Protein AF-A0A2S9FGC2-F1 (afdb_monomer)

Foldseek 3Di:
DDDPQQQPWDDDDPDIDRGNDDDDDDDPPPQVVNHDDVVNVVVVD

pLDDT: mean 94.05, std 4.28, range [78.0, 98.25]

Mean predicted aligned error: 4.06 Å

Structure (mmCIF, N/CA/C/O backbone):
data_AF-A0A2S9FGC2-F1
#
_entry.id   AF-A0A2S9FGC2-F1
#
loop_
_atom_site.group_PDB
_atom_site.id
_atom_site.type_symbol
_atom_site.label_atom_id
_atom_site.label_alt_id
_atom_site.label_comp_id
_atom_site.label_asym_id
_atom_site.label_entity_id
_atom_site.label_seq_id
_atom_site.pdbx_PDB_ins_code
_atom_site.Cartn_x
_atom_site.Cartn_y
_atom_site.Cartn_z
_atom_site.occupancy
_atom_site.B_iso_or_equiv
_atom_site.auth_seq_id
_atom_site.auth_comp_id
_atom_site.auth_asym_id
_atom_site.auth_atom_id
_atom_site.pdbx_PDB_model_num
ATOM 1 N N . MET A 1 1 ? 3.693 -2.885 30.720 1.00 78.00 1 MET A N 1
ATOM 2 C CA . MET A 1 1 ? 2.818 -3.450 29.665 1.00 78.00 1 MET A CA 1
ATOM 3 C C . MET A 1 1 ? 3.175 -2.813 28.331 1.00 78.00 1 MET A C 1
ATOM 5 O O . MET A 1 1 ? 3.492 -1.632 28.323 1.00 78.00 1 MET A O 1
ATOM 9 N N . VAL A 1 2 ? 3.140 -3.568 27.229 1.00 83.94 2 VAL A N 1
ATOM 10 C CA . VAL A 1 2 ? 3.374 -3.028 25.877 1.00 83.94 2 VAL A CA 1
ATOM 11 C C . VAL A 1 2 ? 2.089 -2.380 25.355 1.00 83.94 2 VAL A C 1
ATOM 13 O O . VAL A 1 2 ? 1.010 -2.961 25.474 1.00 83.94 2 VAL A O 1
ATOM 16 N N . SER A 1 3 ? 2.198 -1.176 24.790 1.00 91.06 3 SER A N 1
ATOM 17 C CA . SER A 1 3 ? 1.064 -0.479 24.176 1.00 91.06 3 SER A CA 1
ATOM 18 C C . SER A 1 3 ? 0.593 -1.204 22.912 1.00 91.06 3 SER A C 1
ATOM 20 O O . SER A 1 3 ? 1.397 -1.546 22.049 1.00 91.06 3 SER A O 1
ATOM 22 N N . LYS A 1 4 ? -0.724 -1.399 22.773 1.00 94.75 4 LYS A N 1
ATOM 23 C CA . LYS A 1 4 ? -1.353 -1.967 21.564 1.00 94.75 4 LYS A CA 1
ATOM 24 C C . LYS A 1 4 ? -1.795 -0.904 20.553 1.00 94.75 4 LYS A C 1
ATOM 26 O O . LYS A 1 4 ? -2.375 -1.242 19.527 1.00 94.75 4 LYS A O 1
ATOM 31 N N . GLN A 1 5 ? -1.526 0.372 20.827 1.00 96.50 5 GLN A N 1
ATOM 32 C CA . GLN A 1 5 ? -2.063 1.503 20.067 1.00 96.50 5 GLN A CA 1
ATOM 33 C C . GLN A 1 5 ? -1.723 1.458 18.570 1.00 96.50 5 GLN A C 1
ATOM 35 O O . GLN A 1 5 ? -2.543 1.867 17.755 1.00 96.50 5 GLN A O 1
ATOM 40 N N . ALA A 1 6 ? -0.555 0.934 18.189 1.00 96.94 6 ALA A N 1
ATOM 41 C CA . ALA A 1 6 ? -0.159 0.827 16.782 1.00 96.94 6 ALA A CA 1
ATOM 42 C C . ALA A 1 6 ? -1.120 -0.040 15.943 1.00 96.94 6 ALA A C 1
ATOM 44 O O . ALA A 1 6 ? -1.293 0.195 14.749 1.00 96.94 6 ALA A O 1
ATOM 45 N N . PHE A 1 7 ? -1.785 -1.010 16.573 1.00 97.25 7 PHE A N 1
ATOM 46 C CA . PHE A 1 7 ? -2.685 -1.956 15.913 1.00 97.25 7 PHE A CA 1
ATOM 47 C C . PHE A 1 7 ? -4.153 -1.511 15.929 1.00 97.25 7 PHE A C 1
ATOM 49 O O . PHE A 1 7 ? -5.004 -2.234 15.421 1.00 97.25 7 PHE A O 1
ATOM 56 N N . THR A 1 8 ? -4.474 -0.358 16.525 1.00 97.75 8 THR A N 1
ATOM 57 C CA . THR A 1 8 ? -5.851 0.146 16.603 1.00 97.75 8 THR A CA 1
ATOM 58 C C . THR A 1 8 ? -6.168 1.105 15.462 1.00 97.75 8 THR A C 1
ATOM 60 O O . THR A 1 8 ? -5.271 1.722 14.883 1.00 97.75 8 THR A O 1
ATOM 63 N N . GLN A 1 9 ? -7.459 1.269 15.165 1.00 98.25 9 GLN A N 1
ATOM 64 C CA . GLN A 1 9 ? -7.920 2.219 14.157 1.00 98.25 9 GLN A CA 1
ATOM 65 C C . GLN A 1 9 ? -7.520 3.665 14.491 1.00 98.25 9 GLN A C 1
ATOM 67 O O . GLN A 1 9 ? -7.328 4.046 15.656 1.00 98.25 9 GLN A O 1
ATOM 72 N N . ALA A 1 10 ? -7.404 4.480 13.445 1.00 97.81 10 ALA A N 1
ATOM 73 C CA . ALA A 1 10 ? -7.124 5.906 13.549 1.00 97.81 10 ALA A CA 1
ATOM 74 C C . ALA A 1 10 ? -7.764 6.676 12.390 1.00 97.81 10 ALA A C 1
ATOM 76 O O . ALA A 1 10 ? -7.849 6.159 11.279 1.00 97.81 10 ALA A O 1
ATOM 77 N N . GLN A 1 11 ? -8.158 7.924 12.641 1.00 98.06 11 GLN A N 1
ATOM 78 C CA . GLN A 1 11 ? -8.520 8.852 11.572 1.00 98.06 11 GLN A CA 1
ATOM 79 C C . GLN A 1 11 ? -7.258 9.480 10.979 1.00 98.06 11 GLN A C 1
ATOM 81 O O . GLN A 1 11 ? -6.418 9.995 11.719 1.00 98.06 11 GLN A O 1
ATOM 86 N N . LEU A 1 12 ? -7.155 9.472 9.652 1.00 96.75 12 LEU A N 1
ATOM 87 C CA . LEU A 1 12 ? -6.178 10.238 8.887 1.00 96.75 12 LEU A CA 1
ATOM 88 C C . LEU A 1 12 ? -6.931 11.084 7.856 1.00 96.75 12 LEU A C 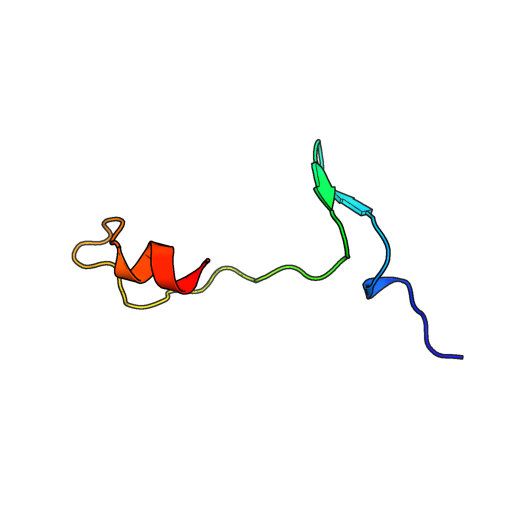1
ATOM 90 O O . LEU A 1 12 ? -7.302 10.607 6.783 1.00 96.75 12 LEU A O 1
ATOM 94 N N . GLY A 1 13 ? -7.207 12.340 8.214 1.00 96.06 13 GLY A N 1
ATOM 95 C CA . GLY A 1 13 ? -8.084 13.205 7.423 1.00 96.06 13 GLY A CA 1
ATOM 96 C C . GLY A 1 13 ? -9.481 12.577 7.260 1.00 96.06 13 GLY A C 1
ATOM 97 O O . GLY A 1 13 ? -10.091 12.223 8.272 1.00 96.06 13 GLY A O 1
ATOM 98 N N . PRO A 1 14 ? -9.993 12.412 6.023 1.00 97.62 14 PRO A N 1
ATOM 99 C CA . PRO A 1 14 ? -11.304 11.808 5.779 1.00 97.62 14 PRO A CA 1
ATOM 100 C C 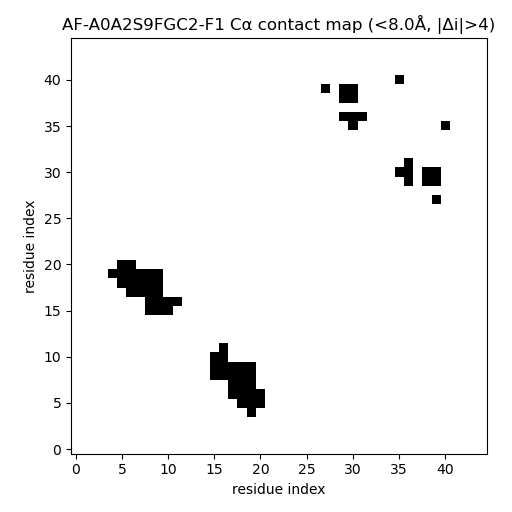. PRO A 1 14 ? -11.308 10.272 5.876 1.00 97.62 14 PRO A C 1
ATOM 102 O O . PRO A 1 14 ? -12.375 9.668 5.803 1.00 97.62 14 PRO A O 1
ATOM 105 N N . LEU A 1 15 ? -10.143 9.624 6.010 1.00 97.81 15 LEU A N 1
ATOM 106 C CA . LEU A 1 15 ? -10.025 8.166 5.994 1.00 97.81 15 LEU A CA 1
ATOM 107 C C . LEU A 1 15 ? -9.963 7.582 7.406 1.00 97.81 15 LEU A C 1
ATOM 109 O O . LEU A 1 15 ? -9.237 8.079 8.270 1.00 97.81 15 LEU A O 1
ATOM 113 N N . THR A 1 16 ? -10.655 6.463 7.606 1.00 98.12 16 THR A N 1
ATOM 114 C CA . THR A 1 16 ? -10.456 5.585 8.764 1.00 98.12 16 THR A CA 1
ATOM 115 C C . THR A 1 16 ? -9.449 4.498 8.407 1.00 98.12 16 THR A C 1
ATOM 117 O O . THR A 1 16 ? -9.717 3.637 7.570 1.00 98.12 16 THR A O 1
ATOM 120 N N . LEU A 1 17 ? -8.285 4.509 9.054 1.00 98.06 17 LEU A N 1
ATOM 121 C CA . LEU A 1 17 ? -7.258 3.484 8.892 1.00 98.06 17 LEU A CA 1
ATOM 122 C C . LEU A 1 17 ? -7.548 2.282 9.792 1.00 98.06 17 LEU A C 1
ATOM 124 O O . LEU A 1 17 ? -7.966 2.438 10.941 1.00 98.06 17 LEU A O 1
ATOM 128 N N . LYS A 1 18 ? -7.257 1.074 9.297 1.00 97.44 18 LYS A N 1
ATOM 129 C CA . LYS A 1 18 ? -7.393 -0.170 10.076 1.00 97.44 18 LYS A CA 1
ATOM 130 C C . LYS A 1 18 ? -6.370 -0.285 11.215 1.00 97.44 18 LYS A C 1
ATOM 132 O O . LYS A 1 18 ? -6.621 -0.974 12.196 1.00 97.44 18 LYS A O 1
ATOM 137 N N . ASN A 1 19 ? -5.217 0.364 11.064 1.00 97.75 19 ASN A N 1
ATOM 138 C CA . ASN A 1 19 ? -4.117 0.405 12.023 1.00 97.75 19 ASN A CA 1
ATOM 139 C C . ASN A 1 19 ? -3.274 1.674 11.795 1.00 97.75 19 ASN A C 1
ATOM 141 O O . ASN A 1 19 ? -3.600 2.493 10.935 1.00 97.75 19 ASN A O 1
ATOM 145 N N . ARG A 1 20 ? -2.191 1.841 12.559 1.00 97.12 20 ARG A N 1
ATOM 146 C CA . ARG A 1 20 ? -1.299 3.011 12.493 1.00 97.12 20 ARG A CA 1
ATOM 147 C C . ARG A 1 20 ? 0.029 2.715 11.785 1.00 97.12 20 ARG A C 1
ATOM 149 O O . ARG A 1 20 ? 1.014 3.401 12.042 1.00 97.12 20 ARG A O 1
ATOM 156 N N . PHE A 1 21 ? 0.074 1.698 10.922 1.00 96.12 21 PHE A N 1
ATOM 157 C CA . PHE A 1 21 ? 1.240 1.394 10.090 1.00 96.12 21 PHE A CA 1
ATOM 158 C C . PHE A 1 21 ? 1.114 2.104 8.739 1.00 96.12 21 PHE A C 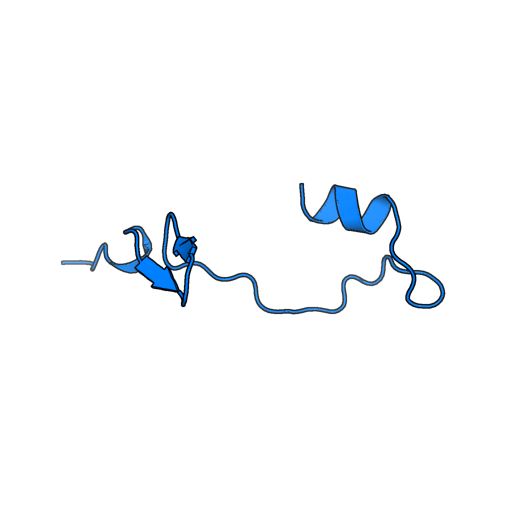1
ATOM 160 O O . PHE A 1 21 ? 0.151 1.886 8.008 1.00 96.12 21 PHE A O 1
ATOM 167 N N . ILE A 1 22 ? 2.095 2.945 8.405 1.00 94.12 22 ILE A N 1
ATOM 168 C CA . ILE A 1 22 ? 2.144 3.703 7.150 1.00 94.12 22 ILE A CA 1
ATOM 169 C C . ILE A 1 22 ? 3.366 3.244 6.356 1.00 94.12 22 ILE A C 1
ATOM 171 O O . ILE A 1 22 ? 4.483 3.274 6.874 1.00 94.12 22 ILE A O 1
ATOM 175 N N . LYS A 1 23 ? 3.168 2.837 5.098 1.00 92.38 23 LYS A N 1
ATOM 176 C CA . LYS A 1 23 ? 4.278 2.616 4.162 1.00 92.38 23 LYS A CA 1
ATOM 177 C C . LYS A 1 23 ? 4.807 3.983 3.721 1.00 92.38 23 LYS A C 1
ATOM 179 O O . LYS A 1 23 ? 4.058 4.781 3.164 1.00 92.38 23 LYS A O 1
ATOM 184 N N . ALA A 1 24 ? 6.078 4.259 3.999 1.00 92.19 24 ALA A N 1
ATOM 185 C CA . ALA A 1 24 ? 6.743 5.466 3.515 1.00 92.19 24 ALA A CA 1
ATOM 186 C C . ALA A 1 24 ? 6.936 5.403 1.990 1.00 92.19 24 ALA A C 1
ATOM 188 O O . ALA A 1 24 ? 7.087 4.319 1.429 1.00 92.19 24 ALA A O 1
ATOM 189 N N . ALA A 1 25 ? 6.938 6.562 1.330 1.00 85.75 25 ALA A N 1
ATOM 190 C CA . ALA A 1 25 ? 7.181 6.637 -0.106 1.00 85.75 25 ALA A CA 1
ATOM 191 C C . ALA A 1 25 ? 8.644 6.281 -0.430 1.00 85.75 25 ALA A C 1
ATOM 193 O O . ALA A 1 25 ? 9.565 6.882 0.124 1.00 85.75 25 ALA A O 1
ATOM 194 N N . THR A 1 26 ? 8.846 5.330 -1.344 1.00 85.62 26 THR A N 1
ATOM 195 C CA . THR A 1 26 ? 10.157 4.898 -1.856 1.00 85.62 26 THR A CA 1
ATOM 196 C C . THR A 1 26 ? 10.128 4.798 -3.384 1.00 85.62 26 THR A C 1
ATOM 198 O O . THR A 1 26 ? 9.060 4.724 -3.994 1.00 85.62 26 THR A O 1
ATOM 201 N N . PHE A 1 27 ? 11.301 4.852 -4.023 1.00 89.50 27 PHE A N 1
ATOM 202 C CA . PHE A 1 27 ? 11.422 4.583 -5.456 1.00 89.50 27 PHE A CA 1
ATOM 203 C C 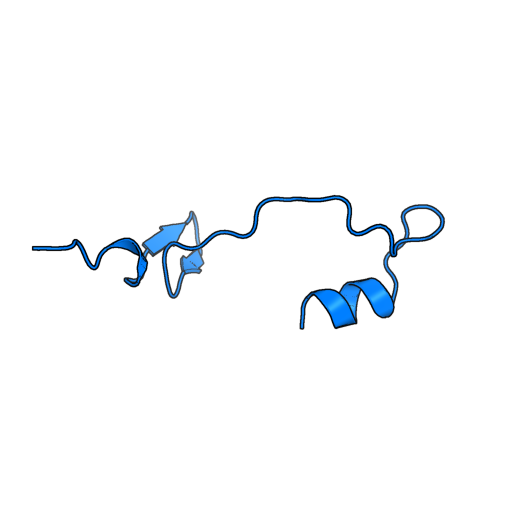. PHE A 1 27 ? 11.588 3.080 -5.687 1.00 89.50 27 PHE A C 1
ATOM 205 O O . PHE A 1 27 ? 12.648 2.527 -5.405 1.00 89.50 27 PHE A O 1
ATOM 212 N N . GLU A 1 28 ? 10.555 2.445 -6.243 1.00 92.19 28 GLU A N 1
ATOM 213 C CA . GLU A 1 28 ? 10.505 0.980 -6.356 1.00 92.19 28 GLU A CA 1
ATOM 214 C C . GLU A 1 28 ? 11.224 0.431 -7.602 1.00 92.19 28 GLU A C 1
ATOM 216 O O . GLU A 1 28 ? 11.322 -0.778 -7.775 1.00 92.19 28 GLU A O 1
ATOM 221 N N . GLY A 1 29 ? 11.745 1.294 -8.485 1.00 93.81 29 GLY A N 1
ATOM 222 C CA . GLY A 1 29 ? 12.610 0.886 -9.603 1.00 93.81 29 GLY A CA 1
ATOM 223 C C . GLY A 1 29 ? 11.920 0.170 -10.772 1.00 93.81 29 GLY A C 1
ATOM 224 O O . GLY A 1 29 ? 12.588 -0.202 -11.732 1.00 93.81 29 GLY A O 1
ATOM 2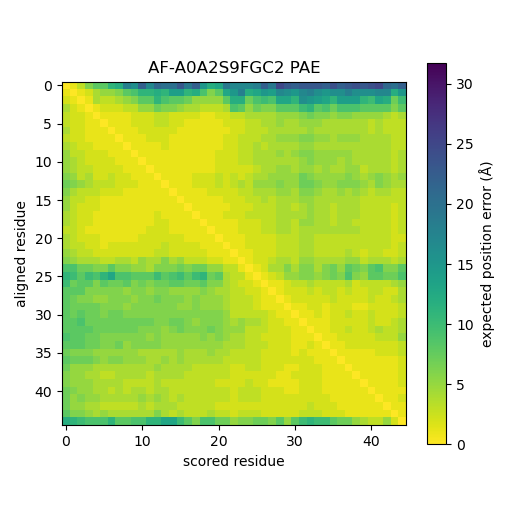25 N N . VAL A 1 30 ? 10.595 0.013 -10.736 1.00 95.50 30 VAL A N 1
ATOM 226 C CA . VAL A 1 30 ? 9.815 -0.778 -11.710 1.00 95.50 30 VAL A CA 1
ATOM 227 C C . VAL A 1 30 ? 8.970 0.074 -12.669 1.00 95.50 30 VAL A C 1
ATOM 229 O O . VAL A 1 30 ? 8.050 -0.429 -13.310 1.00 95.50 30 VAL A O 1
ATOM 232 N N . MET A 1 31 ? 9.292 1.367 -12.806 1.00 95.06 31 MET A N 1
ATOM 233 C CA . MET A 1 31 ? 8.537 2.356 -13.595 1.00 95.06 31 MET A CA 1
ATOM 234 C C . MET A 1 31 ? 9.376 2.943 -14.751 1.00 95.06 31 MET A C 1
ATOM 236 O O . MET A 1 31 ? 9.870 4.074 -14.644 1.00 95.06 31 MET A O 1
ATOM 240 N N . PRO A 1 32 ? 9.588 2.221 -15.872 1.00 93.00 32 PRO A N 1
ATOM 241 C CA . PRO A 1 32 ? 10.328 2.749 -17.017 1.00 93.00 32 PRO A CA 1
ATOM 242 C C . PRO A 1 32 ? 9.736 4.071 -17.518 1.00 93.00 32 PRO A C 1
ATOM 244 O O . PRO A 1 32 ? 8.524 4.196 -17.691 1.00 93.00 32 PRO A O 1
ATOM 247 N N . ARG A 1 33 ? 10.596 5.068 -17.769 1.00 94.00 33 ARG A N 1
ATOM 248 C CA . ARG A 1 33 ? 10.194 6.439 -18.157 1.00 94.00 33 ARG A CA 1
ATOM 249 C C . ARG A 1 33 ? 9.271 7.132 -17.136 1.00 94.00 33 ARG A C 1
ATOM 251 O O . ARG A 1 33 ? 8.532 8.045 -17.501 1.00 94.00 33 ARG A O 1
ATOM 258 N N . GLY A 1 34 ? 9.287 6.687 -15.877 1.00 92.94 34 GLY A N 1
ATOM 259 C CA . GLY A 1 34 ? 8.436 7.225 -14.813 1.00 92.94 34 GLY A CA 1
ATOM 260 C C . GLY A 1 34 ? 6.946 6.942 -15.011 1.00 92.94 34 GLY A C 1
ATOM 261 O O . GLY A 1 34 ? 6.121 7.643 -14.436 1.00 92.94 34 GLY A O 1
ATOM 262 N N . GLN A 1 35 ? 6.594 5.963 -15.848 1.00 95.19 35 GLN A N 1
ATOM 263 C CA . GLN A 1 35 ? 5.206 5.597 -16.112 1.00 95.19 35 GLN A CA 1
ATOM 264 C C . GLN A 1 35 ? 4.760 4.455 -15.202 1.00 95.19 35 GLN A C 1
ATOM 266 O O . GLN A 1 35 ? 5.553 3.576 -14.858 1.00 95.19 35 GLN A O 1
ATOM 271 N N . VAL A 1 36 ? 3.475 4.463 -14.846 1.00 94.06 36 VAL A N 1
ATOM 272 C CA . VAL A 1 36 ? 2.830 3.336 -14.161 1.00 94.06 36 VAL A CA 1
ATOM 273 C C . VAL A 1 36 ? 2.998 2.070 -15.009 1.00 94.06 36 VAL A C 1
ATOM 275 O O . VAL A 1 36 ? 2.900 2.122 -16.235 1.00 94.06 36 VAL A O 1
ATOM 278 N N . SER A 1 37 ? 3.278 0.947 -14.352 1.00 95.31 37 SER A N 1
ATOM 279 C CA . SER A 1 37 ? 3.491 -0.362 -14.970 1.00 95.31 37 SER A CA 1
ATOM 280 C C . SER A 1 37 ? 2.733 -1.440 -14.200 1.00 95.31 37 SER A C 1
ATOM 282 O O . SER A 1 37 ? 2.441 -1.262 -13.017 1.00 95.31 37 SER A O 1
ATOM 284 N N . ASP A 1 38 ? 2.474 -2.580 -14.838 1.00 96.56 38 ASP A 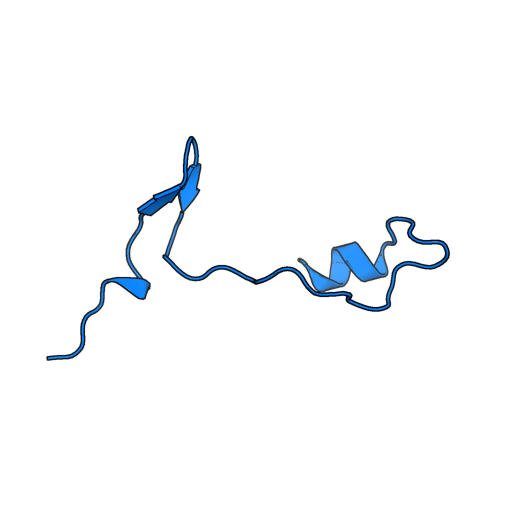N 1
ATOM 285 C CA . ASP A 1 38 ? 1.858 -3.731 -14.163 1.00 96.56 38 ASP A CA 1
ATOM 286 C C . ASP A 1 38 ? 2.732 -4.224 -13.002 1.00 96.56 38 ASP A C 1
ATOM 288 O O . ASP A 1 38 ? 2.237 -4.465 -11.909 1.00 96.56 38 ASP A O 1
ATOM 292 N N . ALA A 1 39 ? 4.059 -4.218 -13.176 1.00 95.56 39 ALA A N 1
ATOM 293 C CA . ALA A 1 39 ? 5.003 -4.554 -12.111 1.00 95.56 39 ALA A CA 1
ATOM 294 C C . ALA A 1 39 ? 4.882 -3.633 -10.881 1.00 95.56 39 ALA A C 1
ATOM 296 O O . ALA A 1 39 ? 5.106 -4.072 -9.754 1.00 95.56 39 ALA A O 1
ATOM 297 N N . LEU A 1 40 ? 4.525 -2.356 -11.071 1.00 95.06 40 LEU A N 1
ATOM 298 C CA . LEU A 1 40 ? 4.257 -1.451 -9.955 1.00 95.06 40 LEU A CA 1
ATOM 299 C C . LEU A 1 40 ? 2.954 -1.806 -9.228 1.00 95.06 40 LEU A C 1
ATOM 3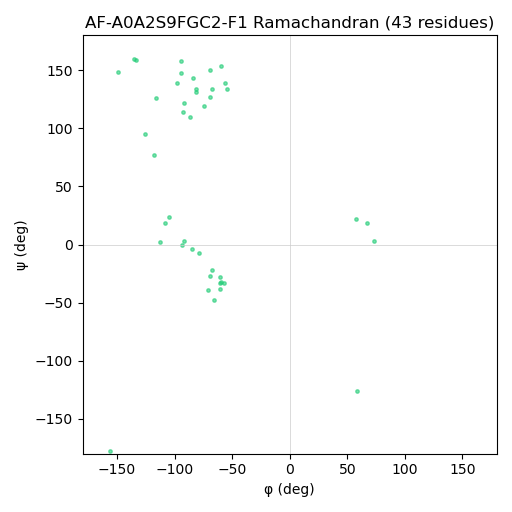01 O O . LEU A 1 40 ? 2.898 -1.693 -8.001 1.00 95.06 40 LEU A O 1
ATOM 305 N N . VAL A 1 41 ? 1.917 -2.197 -9.974 1.00 94.62 41 VAL A N 1
ATOM 306 C CA . VAL A 1 41 ? 0.622 -2.616 -9.418 1.00 94.62 41 VAL A CA 1
ATOM 307 C C . VAL A 1 41 ? 0.787 -3.910 -8.623 1.00 94.62 41 VAL A C 1
ATOM 309 O O . VAL A 1 41 ? 0.374 -3.971 -7.464 1.00 94.62 41 VAL A O 1
ATOM 312 N N . ASP A 1 42 ? 1.477 -4.896 -9.196 1.00 95.62 42 ASP A N 1
ATOM 313 C CA . ASP A 1 42 ? 1.760 -6.184 -8.557 1.00 95.62 42 ASP A CA 1
ATOM 314 C C . ASP A 1 42 ? 2.569 -6.019 -7.265 1.00 95.62 42 ASP A C 1
ATOM 316 O O . ASP A 1 42 ? 2.360 -6.745 -6.299 1.00 95.62 42 ASP A O 1
ATOM 320 N N . PHE A 1 43 ? 3.456 -5.021 -7.200 1.00 92.88 43 PHE A N 1
ATOM 321 C CA . PHE A 1 43 ? 4.230 -4.729 -5.992 1.00 92.88 43 PHE A CA 1
ATOM 322 C C . PHE A 1 43 ? 3.373 -4.208 -4.818 1.00 92.88 43 PHE A C 1
ATOM 324 O O . PHE A 1 43 ? 3.799 -4.285 -3.665 1.00 92.88 43 PHE A O 1
ATOM 331 N N . HIS A 1 44 ? 2.185 -3.653 -5.089 1.00 91.75 44 HIS A N 1
ATOM 332 C CA . HIS A 1 44 ? 1.320 -3.006 -4.090 1.00 91.75 44 HIS A CA 1
ATOM 333 C C . HIS A 1 44 ? -0.002 -3.739 -3.816 1.00 91.75 44 HIS A C 1
ATOM 335 O O . HIS 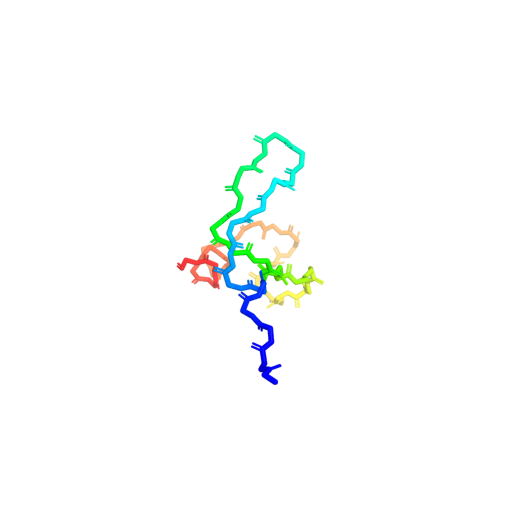A 1 44 ? -0.806 -3.232 -3.027 1.00 91.75 44 HIS A O 1
ATOM 341 N N . THR A 1 45 ? -0.229 -4.886 -4.457 1.00 86.31 45 THR A N 1
ATOM 342 C CA . THR A 1 45 ? -1.40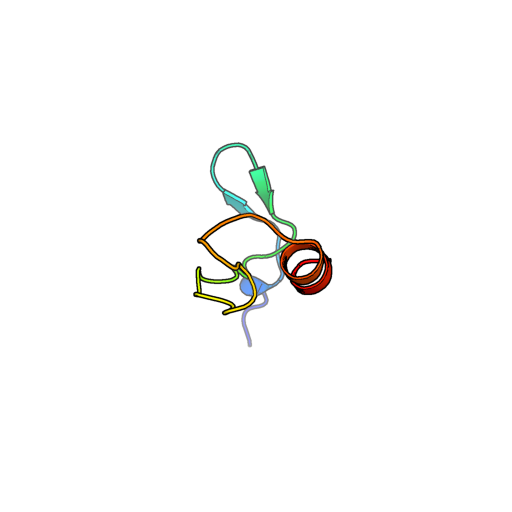6 -5.741 -4.227 1.00 86.31 45 THR A CA 1
ATOM 343 C C . THR A 1 45 ? -1.182 -6.644 -3.017 1.00 86.31 45 THR A C 1
ATOM 345 O O . THR A 1 45 ? -2.115 -6.751 -2.187 1.00 86.31 45 THR A O 1
#

Secondary structure (DSSP, 8-state):
----GGGS-EEETTEEESSS--PPP---S--GGG---HHHHHTT-

Sequence (45 aa):
MVSKQAFTQAQLGPLTLKNRFIKAATFEGVMPRGQVSDALVDFHT

Radius of gyration: 15.38 Å; Cα contacts (8 Å, |Δi|>4): 34; chains: 1; bounding box: 24×19×48 Å

Solvent-accessible surface area (backbone atoms only — not comparable to full-atom values): 3159 Å² total; per-residue (Å²): 134,84,83,65,65,58,67,34,67,41,76,59,86,95,44,80,37,76,36,66,79,77,86,76,95,75,88,83,85,52,38,75,95,78,36,92,37,69,66,48,52,65,74,72,110